Protein AF-A0A2P5K3X3-F1 (afdb_monomer_lite)

Structure (mmCIF, N/CA/C/O backbone):
data_AF-A0A2P5K3X3-F1
#
_entry.id   AF-A0A2P5K3X3-F1
#
loop_
_atom_site.group_PDB
_atom_site.id
_atom_site.type_symbol
_atom_site.label_atom_id
_atom_site.label_alt_id
_atom_site.label_comp_id
_atom_site.label_asym_id
_atom_site.label_entity_id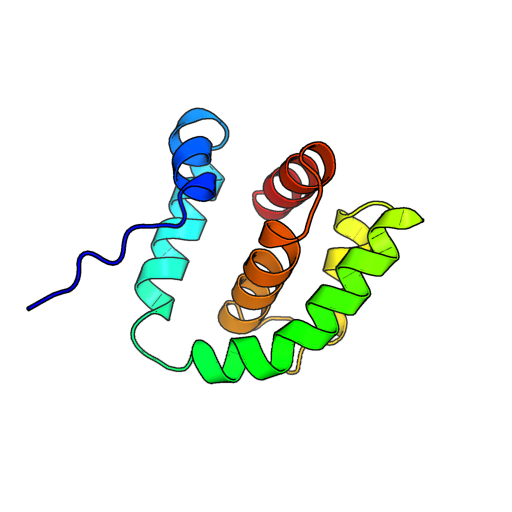
_atom_site.label_seq_id
_atom_site.pdbx_PDB_ins_code
_atom_site.Cartn_x
_atom_site.Cartn_y
_atom_site.Cartn_z
_atom_site.occupancy
_atom_site.B_iso_or_equiv
_atom_site.auth_seq_id
_atom_site.auth_comp_id
_atom_site.auth_asym_id
_atom_site.auth_atom_id
_atom_site.pdbx_PDB_model_num
ATOM 1 N N . MET A 1 1 ? 4.614 22.762 19.721 1.00 31.20 1 MET A N 1
ATOM 2 C CA . MET A 1 1 ? 5.767 22.420 18.861 1.00 31.20 1 MET A CA 1
ATOM 3 C C . MET A 1 1 ? 5.274 21.427 17.826 1.00 31.20 1 MET A C 1
ATOM 5 O O . MET A 1 1 ? 5.017 20.287 18.184 1.00 31.20 1 MET A O 1
ATOM 9 N N . ALA A 1 2 ? 5.040 21.867 16.589 1.00 29.75 2 ALA A N 1
ATOM 10 C CA . ALA A 1 2 ? 4.706 20.948 15.508 1.00 29.75 2 ALA A CA 1
ATOM 11 C C . ALA A 1 2 ? 5.981 20.164 15.176 1.00 29.75 2 ALA A C 1
ATOM 13 O O . ALA A 1 2 ? 6.941 20.741 14.667 1.00 29.75 2 ALA A O 1
ATOM 14 N N . MET A 1 3 ? 6.037 18.879 15.539 1.00 34.84 3 MET A N 1
ATOM 15 C CA . MET A 1 3 ? 7.049 17.997 14.964 1.00 34.84 3 MET A CA 1
ATOM 16 C C . MET A 1 3 ? 6.817 18.029 13.456 1.00 34.84 3 MET A C 1
ATOM 18 O O . MET A 1 3 ? 5.759 17.601 12.996 1.00 34.84 3 MET A O 1
ATOM 22 N N . ASN A 1 4 ? 7.789 18.558 12.710 1.00 44.31 4 ASN A N 1
ATOM 23 C CA . ASN A 1 4 ? 7.940 18.320 11.279 1.00 44.31 4 ASN A CA 1
ATOM 24 C C . ASN A 1 4 ? 8.090 16.809 11.106 1.00 44.31 4 ASN A C 1
ATOM 26 O O . ASN A 1 4 ? 9.189 16.265 11.109 1.00 44.31 4 ASN A O 1
ATOM 30 N N . LYS A 1 5 ? 6.967 16.098 11.090 1.00 52.41 5 LYS A N 1
ATOM 31 C CA . LYS A 1 5 ? 6.954 14.675 10.822 1.00 52.41 5 LYS A CA 1
ATOM 32 C C . LYS A 1 5 ? 7.082 14.583 9.306 1.00 52.41 5 LYS A C 1
ATOM 34 O O . LYS A 1 5 ? 6.101 14.756 8.588 1.00 52.41 5 LYS A O 1
ATOM 39 N N . GLU A 1 6 ? 8.302 14.446 8.815 1.00 64.19 6 GLU A N 1
ATOM 40 C CA . GLU A 1 6 ? 8.567 14.367 7.382 1.00 64.19 6 GLU A CA 1
ATOM 41 C C . GLU A 1 6 ? 7.815 13.185 6.747 1.00 64.19 6 GLU A C 1
ATOM 43 O O . GLU A 1 6 ? 7.438 12.220 7.424 1.00 64.19 6 GLU A O 1
ATOM 48 N N . LEU A 1 7 ? 7.540 13.304 5.448 1.00 65.81 7 LEU A N 1
ATOM 49 C CA . LEU A 1 7 ? 7.115 12.179 4.618 1.00 65.81 7 LEU A CA 1
ATOM 50 C C . LEU A 1 7 ? 8.177 11.070 4.696 1.00 65.81 7 LEU A C 1
ATOM 52 O O . LEU A 1 7 ? 9.363 11.403 4.815 1.00 65.81 7 LEU A O 1
ATOM 56 N N . PRO A 1 8 ? 7.792 9.785 4.603 1.00 67.88 8 PRO A N 1
ATOM 57 C CA . PRO A 1 8 ? 8.762 8.697 4.542 1.00 67.88 8 PRO A CA 1
ATOM 58 C C . PRO A 1 8 ? 9.799 8.953 3.437 1.00 67.88 8 PRO A C 1
ATOM 60 O O . PRO A 1 8 ? 9.448 9.417 2.352 1.00 67.88 8 PRO A O 1
ATOM 63 N N . GLU A 1 9 ? 11.082 8.671 3.689 1.00 68.88 9 GLU A N 1
ATOM 64 C CA . GLU A 1 9 ? 12.157 9.022 2.742 1.00 68.88 9 GLU A CA 1
ATOM 65 C C . GLU A 1 9 ? 11.956 8.404 1.354 1.00 68.88 9 GLU A C 1
ATOM 67 O O . GLU A 1 9 ? 12.188 9.067 0.346 1.00 68.88 9 GLU A O 1
ATOM 72 N N . HIS A 1 10 ? 11.431 7.179 1.291 1.00 65.3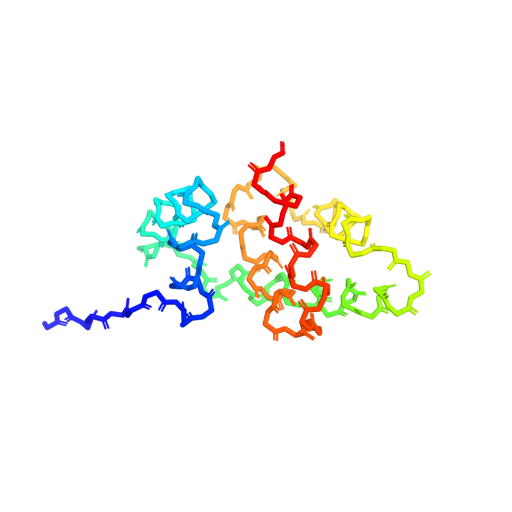8 10 HIS A N 1
ATOM 73 C CA . HIS A 1 10 ? 11.150 6.498 0.028 1.00 65.38 10 HIS A CA 1
ATOM 74 C C . HIS A 1 10 ? 10.050 7.182 -0.806 1.00 65.38 10 HIS A C 1
ATOM 76 O O . HIS A 1 10 ? 10.033 7.042 -2.026 1.00 65.38 10 HIS A O 1
ATOM 82 N N . VAL A 1 11 ? 9.154 7.950 -0.175 1.00 65.25 11 VAL A N 1
ATOM 83 C CA . VAL A 1 11 ? 8.111 8.731 -0.861 1.00 65.25 11 VAL A CA 1
ATOM 84 C C . VAL A 1 11 ? 8.705 9.995 -1.482 1.00 65.25 11 VAL A C 1
ATOM 86 O O . VAL A 1 11 ? 8.253 10.429 -2.539 1.00 65.25 11 VAL A O 1
ATOM 89 N N . LYS A 1 12 ? 9.765 10.570 -0.892 1.00 72.31 12 LYS A N 1
ATOM 90 C CA . LYS A 1 12 ? 10.458 11.736 -1.470 1.00 72.31 12 LYS A CA 1
ATOM 91 C C . LYS A 1 12 ? 11.049 11.419 -2.849 1.00 72.31 12 LYS A C 1
ATOM 93 O O . LYS A 1 12 ? 11.097 12.289 -3.713 1.00 72.31 12 LYS A O 1
ATOM 98 N N . GLU A 1 13 ? 11.442 10.170 -3.101 1.00 73.31 13 GLU A N 1
ATOM 99 C CA . GLU A 1 13 ? 11.939 9.744 -4.418 1.00 73.31 13 GLU A CA 1
ATOM 100 C C . GLU A 1 13 ? 10.856 9.765 -5.512 1.00 73.31 13 GLU A C 1
ATOM 102 O O . GLU A 1 13 ? 11.162 9.897 -6.706 1.00 73.31 13 GLU A O 1
ATOM 107 N N . TRP A 1 14 ? 9.578 9.684 -5.134 1.00 76.25 14 TRP A N 1
ATOM 108 C CA . TRP A 1 14 ? 8.463 9.738 -6.080 1.00 76.25 14 TRP A CA 1
ATOM 109 C C . TRP A 1 14 ? 8.215 11.138 -6.617 1.00 76.25 14 TRP A C 1
ATOM 111 O O . TRP A 1 14 ? 7.725 11.264 -7.734 1.00 76.25 14 TRP A O 1
ATOM 121 N N . GLU A 1 15 ? 8.622 12.188 -5.902 1.00 78.00 15 GLU A N 1
ATOM 122 C CA . GLU A 1 15 ? 8.563 13.562 -6.417 1.00 78.00 15 GLU A CA 1
ATOM 123 C C . GLU A 1 15 ? 9.253 13.674 -7.789 1.00 78.00 15 GLU A C 1
ATOM 125 O O . GLU A 1 15 ? 8.805 14.407 -8.670 1.00 78.00 15 GLU A O 1
ATOM 130 N N . ARG A 1 16 ? 10.314 12.882 -7.998 1.00 70.19 16 ARG A N 1
ATOM 131 C CA . ARG A 1 16 ? 11.079 12.833 -9.250 1.00 70.19 16 ARG A CA 1
ATOM 132 C C . ARG A 1 16 ? 10.608 11.758 -10.221 1.00 70.19 16 ARG A C 1
ATOM 134 O O . ARG A 1 16 ? 10.641 11.982 -11.427 1.00 70.19 16 ARG A O 1
ATOM 141 N N . THR A 1 17 ? 10.238 10.583 -9.719 1.00 71.19 17 THR A N 1
ATOM 142 C CA . THR A 1 17 ? 9.984 9.397 -10.558 1.00 71.19 17 THR A CA 1
ATOM 143 C C . THR A 1 17 ? 8.506 9.174 -10.875 1.00 71.19 17 THR A C 1
ATOM 145 O O . THR A 1 17 ? 8.191 8.604 -11.918 1.00 71.19 17 THR A O 1
ATOM 148 N N . ASN A 1 18 ? 7.596 9.648 -10.020 1.00 71.94 18 ASN A N 1
ATOM 149 C CA . ASN A 1 18 ? 6.149 9.531 -10.179 1.00 71.94 18 ASN A CA 1
ATOM 150 C C . ASN A 1 18 ? 5.409 10.691 -9.462 1.00 71.94 18 ASN A C 1
ATOM 152 O O . ASN A 1 18 ? 4.804 10.496 -8.402 1.00 71.94 18 ASN A O 1
ATOM 156 N N . PRO A 1 19 ? 5.448 11.917 -10.021 1.00 72.88 19 PRO A N 1
ATOM 157 C CA . PRO A 1 19 ? 4.946 13.123 -9.352 1.00 72.88 19 PRO A CA 1
ATOM 158 C C . PRO A 1 19 ? 3.431 13.098 -9.098 1.00 72.88 19 PRO A C 1
ATOM 160 O O . PRO A 1 19 ? 2.950 13.723 -8.153 1.00 72.88 19 PRO A O 1
ATOM 163 N N . THR A 1 20 ? 2.671 12.355 -9.909 1.00 70.31 20 THR A N 1
ATOM 164 C CA . THR A 1 20 ? 1.232 12.154 -9.698 1.00 70.31 20 THR A CA 1
ATOM 165 C C . THR A 1 20 ? 0.982 11.318 -8.444 1.00 70.31 20 THR A C 1
ATOM 167 O O . THR A 1 20 ? 0.228 11.754 -7.576 1.00 70.31 20 THR A O 1
ATOM 170 N N . ALA A 1 21 ? 1.668 10.177 -8.301 1.00 66.44 21 ALA A N 1
ATOM 171 C CA . ALA A 1 21 ? 1.585 9.342 -7.100 1.00 66.44 21 ALA A CA 1
ATOM 172 C C . ALA A 1 21 ? 2.027 10.103 -5.851 1.00 66.44 21 ALA A C 1
ATOM 174 O O . ALA A 1 21 ? 1.358 10.046 -4.825 1.00 66.44 21 ALA A O 1
ATOM 175 N N . TYR A 1 22 ? 3.111 10.877 -5.962 1.00 75.06 22 TYR A N 1
ATOM 176 C CA . TYR A 1 22 ? 3.591 11.732 -4.881 1.00 75.06 22 TYR A CA 1
ATOM 177 C C . TYR A 1 22 ? 2.522 12.730 -4.418 1.00 75.06 22 TYR A C 1
ATOM 179 O O . TYR A 1 22 ? 2.288 12.874 -3.219 1.00 75.06 22 TYR A O 1
ATOM 187 N N . LYS A 1 23 ? 1.821 13.392 -5.348 1.00 73.31 23 LYS A N 1
ATOM 188 C CA . LYS A 1 23 ? 0.765 14.359 -5.017 1.00 73.31 23 LYS A CA 1
ATOM 189 C C . LYS A 1 23 ? -0.443 13.707 -4.338 1.00 73.31 23 LYS A C 1
ATOM 191 O O . LYS A 1 23 ? -0.928 14.246 -3.349 1.00 73.31 23 LYS A O 1
ATOM 196 N N . TYR A 1 24 ? -0.913 12.565 -4.841 1.00 69.44 24 TYR A N 1
ATOM 197 C CA . TYR A 1 24 ? -2.017 11.835 -4.207 1.00 69.44 24 TYR A CA 1
ATOM 198 C C . TYR A 1 24 ? -1.622 11.332 -2.818 1.00 69.44 24 TYR A C 1
ATOM 200 O O . TYR A 1 24 ? -2.325 11.598 -1.849 1.00 69.44 24 TYR A O 1
ATOM 208 N N . TYR A 1 25 ? -0.449 10.703 -2.705 1.00 70.31 25 TYR A N 1
ATOM 209 C CA . TYR A 1 25 ? 0.071 10.210 -1.434 1.00 70.31 25 TYR A CA 1
ATOM 210 C C . TYR A 1 25 ? 0.201 11.330 -0.406 1.00 70.31 25 TYR A C 1
ATOM 212 O O . TYR A 1 25 ? -0.247 11.177 0.719 1.00 70.31 25 TYR A O 1
ATOM 220 N N . THR A 1 26 ? 0.795 12.468 -0.775 1.00 72.69 26 THR A N 1
ATOM 221 C CA . THR A 1 26 ? 0.975 13.594 0.154 1.00 72.69 26 THR A CA 1
ATOM 222 C C . THR A 1 26 ? -0.355 14.172 0.620 1.00 72.69 26 THR A C 1
ATOM 224 O O . THR A 1 26 ? -0.508 14.420 1.813 1.00 72.69 26 THR A O 1
ATOM 227 N N . GLN A 1 27 ? -1.328 14.349 -0.278 1.00 70.62 27 GLN A N 1
ATOM 228 C CA . GLN A 1 27 ? -2.664 14.829 0.090 1.00 70.62 27 GLN A CA 1
ATOM 229 C C . GLN A 1 27 ? -3.349 13.896 1.092 1.00 70.62 27 GLN A C 1
ATOM 231 O O . GLN A 1 27 ? -3.792 14.363 2.140 1.00 70.62 27 GLN A O 1
ATOM 236 N N . GLU A 1 28 ? -3.359 12.595 0.810 1.00 66.88 28 GLU A N 1
ATOM 237 C CA . GLU A 1 28 ? -3.941 11.583 1.694 1.00 66.88 28 GLU A CA 1
ATOM 238 C C . GLU A 1 28 ? -3.151 11.486 3.010 1.00 66.88 28 GLU A C 1
ATOM 240 O O . GLU A 1 28 ? -3.712 11.610 4.088 1.00 66.88 28 GLU A O 1
ATOM 245 N N . PHE A 1 29 ? -1.823 11.382 2.967 1.00 67.12 29 PHE A N 1
ATOM 246 C CA . PHE A 1 29 ? -0.959 11.283 4.149 1.00 67.12 29 PHE A CA 1
ATOM 247 C C . PHE A 1 29 ? -1.133 12.449 5.130 1.00 67.12 29 PHE A C 1
ATOM 249 O O . PHE A 1 29 ? -1.134 12.240 6.346 1.00 67.12 29 PHE A O 1
ATOM 256 N N . TYR A 1 30 ? -1.269 13.680 4.626 1.00 64.06 30 TYR A N 1
ATOM 257 C CA . TYR A 1 30 ? -1.536 14.841 5.475 1.00 64.06 30 TYR A CA 1
ATOM 258 C C . TYR A 1 30 ? -2.982 14.872 5.980 1.00 64.06 30 TYR A C 1
ATOM 260 O O . TYR A 1 30 ? -3.176 15.212 7.144 1.00 64.06 30 TYR A O 1
ATOM 268 N N . ALA A 1 31 ? -3.969 14.476 5.168 1.00 62.91 31 ALA A N 1
ATOM 269 C CA . ALA A 1 31 ? -5.366 14.365 5.600 1.00 62.91 31 ALA A CA 1
ATOM 270 C C . ALA A 1 31 ? -5.563 13.288 6.683 1.00 62.91 31 ALA A C 1
ATOM 272 O O . ALA A 1 31 ? -6.350 13.460 7.607 1.00 62.91 31 ALA A O 1
ATOM 273 N N . ASN A 1 32 ? -4.785 12.211 6.613 1.00 56.38 32 ASN A N 1
ATOM 274 C CA . ASN A 1 32 ? -4.966 11.014 7.431 1.00 56.38 32 ASN A CA 1
ATOM 275 C C . ASN A 1 32 ? -4.253 11.105 8.789 1.00 56.38 32 ASN A C 1
ATOM 277 O O . ASN A 1 32 ? -4.456 10.276 9.669 1.00 56.38 32 ASN A O 1
ATOM 281 N N . ARG A 1 33 ? -3.396 12.109 8.995 1.00 60.00 33 ARG A N 1
ATOM 282 C CA . ARG A 1 33 ? -2.529 12.203 10.178 1.00 60.00 33 ARG A CA 1
ATOM 283 C C . ARG A 1 33 ? -3.181 12.737 11.448 1.00 60.00 33 ARG A C 1
ATOM 285 O O . ARG A 1 33 ? -2.535 12.667 12.497 1.00 60.00 33 ARG A O 1
ATOM 292 N N . GLU A 1 34 ? -4.402 13.254 11.377 1.00 55.91 34 GLU A N 1
ATOM 293 C CA . GLU A 1 34 ? -5.079 13.831 12.543 1.00 55.91 34 GLU A CA 1
ATOM 294 C C . GLU A 1 34 ? -6.030 12.860 13.266 1.00 55.91 34 GLU A C 1
ATOM 296 O O . GLU A 1 34 ? -6.256 13.061 14.456 1.00 55.91 34 GLU A O 1
ATOM 301 N N . GLU A 1 35 ? -6.477 11.748 12.661 1.00 53.81 35 GLU A N 1
ATOM 302 C CA . GLU A 1 35 ? -7.407 10.807 13.312 1.00 53.81 35 GLU A CA 1
ATOM 303 C C . GLU A 1 35 ? -7.116 9.322 12.940 1.00 53.81 35 GLU A C 1
ATOM 305 O O . GLU A 1 35 ? -7.110 8.934 11.780 1.00 53.81 35 GLU A O 1
ATOM 310 N N . HIS A 1 36 ? -6.869 8.466 13.944 1.00 59.03 36 HIS A N 1
ATOM 311 C CA . HIS A 1 36 ? -6.945 6.982 13.908 1.00 59.03 36 HIS A CA 1
ATOM 312 C C . HIS A 1 36 ? -5.870 6.093 13.221 1.00 59.03 36 HIS A C 1
ATOM 314 O O . HIS A 1 36 ? -5.968 4.869 13.334 1.00 59.03 36 HIS A O 1
ATOM 320 N N . ILE A 1 37 ? -4.786 6.610 12.624 1.00 61.62 37 ILE A N 1
ATOM 321 C CA . ILE A 1 37 ? -3.776 5.757 11.931 1.00 61.62 37 ILE A CA 1
ATOM 322 C C . ILE A 1 37 ? -3.192 4.582 12.759 1.00 61.62 37 ILE A C 1
ATOM 324 O O . ILE A 1 37 ? -3.091 3.486 12.209 1.00 61.62 37 ILE A O 1
ATOM 328 N N . PRO A 1 38 ? -2.793 4.725 14.041 1.00 66.69 38 PRO A N 1
ATOM 329 C CA . PRO A 1 38 ? -2.133 3.628 14.764 1.00 66.69 38 PRO A CA 1
ATOM 330 C C . PRO A 1 38 ? -3.015 2.385 14.953 1.00 66.69 38 PRO A C 1
ATOM 332 O O . PRO A 1 38 ? -2.526 1.259 14.879 1.00 66.69 38 PRO A O 1
ATOM 335 N N . GLU A 1 39 ? -4.315 2.585 15.175 1.00 74.44 39 GLU A N 1
ATOM 336 C CA . GLU A 1 39 ? -5.284 1.493 15.326 1.00 74.44 39 GLU A CA 1
ATOM 337 C C . GLU A 1 39 ? -5.539 0.795 13.988 1.00 74.44 39 GLU A C 1
ATOM 339 O O . GLU A 1 39 ? -5.633 -0.432 13.933 1.00 74.44 39 GLU A O 1
ATOM 344 N N . ILE A 1 40 ? -5.589 1.574 12.903 1.00 76.38 40 ILE A N 1
ATOM 345 C CA . ILE A 1 40 ? -5.735 1.058 11.540 1.00 76.38 40 ILE A CA 1
ATOM 346 C C . ILE A 1 40 ? -4.508 0.225 11.161 1.00 76.38 40 ILE A C 1
ATOM 348 O O . ILE A 1 40 ? -4.666 -0.911 10.721 1.00 76.38 40 ILE A O 1
ATOM 352 N N . ILE A 1 41 ? -3.292 0.724 11.409 1.00 75.19 41 ILE A N 1
ATOM 353 C CA . ILE A 1 41 ? -2.054 -0.027 11.144 1.00 75.19 41 ILE A CA 1
ATOM 354 C C . ILE A 1 41 ? -2.063 -1.356 11.903 1.00 75.19 41 ILE A C 1
ATOM 356 O O . ILE A 1 41 ? -1.807 -2.392 11.298 1.00 75.19 41 ILE A O 1
ATOM 360 N N . HIS A 1 42 ? -2.441 -1.369 13.186 1.00 83.19 42 HIS A N 1
ATOM 361 C CA . HIS A 1 42 ? -2.467 -2.609 13.969 1.00 83.19 42 HIS A CA 1
ATOM 362 C C . HIS A 1 42 ? -3.407 -3.679 13.383 1.00 83.19 42 HIS A C 1
ATOM 364 O O . HIS A 1 42 ? -3.095 -4.869 13.433 1.00 83.19 42 HIS A O 1
ATOM 370 N N . LYS A 1 43 ? -4.542 -3.270 12.802 1.00 84.56 43 LYS A N 1
ATOM 371 C CA . LYS A 1 43 ? -5.480 -4.179 12.120 1.00 84.56 43 LYS A CA 1
ATOM 372 C C . LYS A 1 43 ? -4.968 -4.642 10.753 1.00 84.56 43 LYS A C 1
ATOM 374 O O . LYS A 1 43 ? -5.214 -5.779 10.358 1.00 84.56 43 LYS A O 1
ATOM 379 N N . VAL A 1 44 ? -4.291 -3.759 10.024 1.00 88.44 44 VAL A N 1
ATOM 380 C CA . VAL A 1 44 ? -3.893 -3.975 8.627 1.00 88.44 44 VAL A CA 1
ATOM 381 C C . VAL A 1 44 ? -2.557 -4.713 8.504 1.00 88.44 44 VAL A C 1
ATOM 383 O O . VAL A 1 44 ? -2.337 -5.449 7.543 1.00 88.44 44 VAL A O 1
ATOM 386 N N . GLU A 1 45 ? -1.674 -4.578 9.486 1.00 91.12 45 GLU A N 1
ATOM 387 C CA . GLU A 1 45 ? -0.320 -5.129 9.456 1.00 91.12 45 GLU A CA 1
ATOM 388 C C . GLU A 1 45 ? -0.253 -6.659 9.250 1.00 91.12 45 GLU A C 1
ATOM 390 O O . GLU A 1 45 ? 0.500 -7.091 8.374 1.00 91.12 45 GLU A O 1
ATOM 395 N N . PRO A 1 46 ? -1.085 -7.498 9.903 1.00 95.19 46 PRO A N 1
ATOM 396 C CA . PRO A 1 46 ? -1.106 -8.941 9.627 1.00 95.19 46 PRO A CA 1
ATOM 397 C C . PRO A 1 46 ? -1.537 -9.289 8.191 1.00 95.19 46 PRO A C 1
ATOM 399 O O . PRO A 1 46 ? -1.081 -10.281 7.607 1.00 95.19 46 PRO A O 1
ATOM 402 N N . ILE A 1 47 ? -2.420 -8.470 7.608 1.00 95.62 47 ILE A N 1
ATOM 403 C CA . ILE A 1 47 ? -2.880 -8.615 6.221 1.00 95.62 47 ILE A CA 1
ATOM 404 C C . ILE A 1 47 ? -1.728 -8.255 5.275 1.00 95.62 47 ILE A C 1
ATOM 406 O O . ILE A 1 47 ? -1.452 -8.994 4.327 1.00 95.62 47 ILE A O 1
ATOM 410 N N . ALA A 1 48 ? -1.012 -7.165 5.570 1.00 94.06 48 ALA A N 1
ATOM 411 C CA . ALA A 1 48 ? 0.169 -6.741 4.827 1.00 94.06 48 ALA A CA 1
ATOM 412 C C . ALA A 1 48 ? 1.277 -7.808 4.854 1.00 94.06 48 ALA A C 1
ATOM 414 O O . ALA A 1 48 ? 1.817 -8.147 3.803 1.00 94.06 48 ALA A O 1
ATOM 415 N N . ASP A 1 49 ? 1.571 -8.396 6.016 1.00 95.38 49 ASP A N 1
ATOM 416 C CA . ASP A 1 49 ? 2.582 -9.455 6.152 1.00 95.38 49 ASP A CA 1
ATOM 417 C C . ASP A 1 49 ? 2.244 -10.676 5.287 1.00 95.38 49 ASP A C 1
ATOM 419 O O . ASP A 1 49 ? 3.089 -11.200 4.554 1.00 95.38 49 ASP A O 1
ATOM 423 N N . SER A 1 50 ? 0.976 -11.091 5.308 1.00 95.88 50 SER A N 1
ATOM 424 C CA . SER A 1 50 ? 0.478 -12.188 4.471 1.00 95.88 50 SER A CA 1
ATOM 425 C C . SER A 1 50 ? 0.603 -11.862 2.977 1.00 95.88 50 SER A C 1
ATOM 427 O O . SER A 1 50 ? 0.986 -12.715 2.169 1.00 95.88 50 SER A O 1
ATOM 429 N N . ALA A 1 51 ? 0.331 -10.613 2.599 1.00 95.06 51 ALA A N 1
ATOM 430 C CA . ALA A 1 51 ? 0.441 -10.135 1.227 1.00 95.06 51 ALA A CA 1
ATOM 431 C C . ALA A 1 51 ? 1.897 -10.066 0.738 1.00 95.06 51 ALA A C 1
ATOM 433 O O . ALA A 1 51 ? 2.165 -10.417 -0.410 1.00 95.06 51 ALA A O 1
ATOM 434 N N . VAL A 1 52 ? 2.840 -9.683 1.602 1.00 95.06 52 VAL A N 1
ATOM 435 C CA . VAL A 1 52 ? 4.284 -9.694 1.309 1.00 95.06 52 VAL A CA 1
ATOM 436 C C . VAL A 1 52 ? 4.788 -11.126 1.119 1.00 95.06 52 VAL A C 1
ATOM 438 O O . VAL A 1 52 ? 5.575 -11.394 0.217 1.00 95.06 52 VAL A O 1
ATOM 441 N N . ILE A 1 53 ? 4.302 -12.093 1.901 1.00 94.62 53 ILE A N 1
ATOM 442 C CA . ILE A 1 53 ? 4.644 -13.510 1.684 1.00 94.62 53 ILE A CA 1
ATOM 443 C C . ILE A 1 53 ? 4.135 -13.992 0.315 1.00 94.62 53 ILE A C 1
ATOM 445 O O . ILE A 1 53 ? 4.854 -14.708 -0.387 1.00 94.62 53 ILE A O 1
ATOM 449 N N . CYS A 1 54 ? 2.931 -13.572 -0.089 1.00 94.56 54 CYS A N 1
ATOM 450 C CA . CYS A 1 54 ? 2.347 -13.903 -1.393 1.00 94.56 54 CYS A CA 1
ATOM 451 C C . CYS A 1 54 ? 3.240 -13.472 -2.572 1.00 94.56 54 CYS A C 1
ATOM 453 O O . CYS A 1 54 ? 3.344 -14.223 -3.551 1.00 94.56 54 CYS A O 1
ATOM 455 N N . THR A 1 55 ? 3.949 -12.336 -2.473 1.00 93.75 55 THR A N 1
ATOM 456 C CA . THR A 1 55 ? 4.765 -11.808 -3.589 1.00 93.75 55 THR A CA 1
ATOM 457 C C . THR A 1 55 ? 5.921 -12.724 -3.985 1.00 93.75 55 THR A C 1
ATOM 459 O O . THR A 1 55 ? 6.371 -12.705 -5.126 1.00 93.75 55 THR A O 1
ATOM 462 N N . ARG A 1 56 ? 6.341 -13.634 -3.099 1.00 90.50 56 ARG A N 1
ATOM 463 C CA . ARG A 1 56 ? 7.371 -14.646 -3.399 1.00 90.50 56 ARG A CA 1
ATOM 464 C C . ARG A 1 56 ? 6.959 -15.635 -4.492 1.00 90.50 56 ARG A C 1
ATOM 466 O O . ARG A 1 56 ? 7.806 -16.341 -5.029 1.00 90.50 56 ARG A O 1
ATOM 473 N N . SER A 1 57 ? 5.662 -15.736 -4.777 1.00 88.75 57 SER A N 1
ATOM 474 C CA . SER A 1 57 ? 5.086 -16.724 -5.699 1.00 88.75 57 SER A CA 1
ATOM 475 C C . SER A 1 57 ? 4.109 -16.127 -6.715 1.00 88.75 57 SER A C 1
ATOM 477 O O . SER A 1 57 ? 3.544 -16.851 -7.532 1.00 88.75 57 SER A O 1
ATOM 479 N N . SER A 1 58 ? 3.860 -14.819 -6.660 1.00 91.31 58 SER A N 1
ATOM 480 C CA . SER A 1 58 ? 2.852 -14.117 -7.459 1.00 91.31 58 SER A CA 1
ATOM 481 C C . SER A 1 58 ? 3.230 -12.648 -7.616 1.00 91.31 58 SER A C 1
ATOM 483 O O . SER A 1 58 ? 4.028 -12.128 -6.846 1.00 91.31 58 SER A O 1
ATOM 485 N N . ASN A 1 59 ? 2.660 -11.948 -8.603 1.00 93.31 59 ASN A N 1
ATOM 486 C CA . ASN A 1 59 ? 2.969 -10.526 -8.764 1.00 93.31 59 ASN A CA 1
ATOM 487 C C . ASN A 1 59 ? 2.410 -9.687 -7.599 1.00 93.31 59 ASN A C 1
ATOM 489 O O . ASN A 1 59 ? 1.307 -9.939 -7.098 1.00 93.31 59 ASN A O 1
ATOM 493 N N . VAL A 1 60 ? 3.167 -8.657 -7.209 1.00 94.12 60 VAL A N 1
ATOM 494 C CA . VAL A 1 60 ? 2.861 -7.799 -6.055 1.00 94.12 60 VAL A CA 1
ATOM 495 C C . VAL A 1 60 ? 1.488 -7.137 -6.143 1.00 94.12 60 VAL A C 1
ATOM 497 O O . VAL A 1 60 ? 0.782 -7.048 -5.141 1.00 94.12 60 VAL A O 1
ATOM 500 N N . TRP A 1 61 ? 1.048 -6.745 -7.342 1.00 94.44 61 TRP A N 1
ATOM 501 C CA . TRP A 1 61 ? -0.240 -6.076 -7.513 1.00 94.44 61 TRP A CA 1
ATOM 502 C C . TRP A 1 61 ? -1.433 -6.998 -7.258 1.00 94.44 61 TRP A C 1
ATOM 504 O O . TRP A 1 61 ? -2.438 -6.593 -6.677 1.00 94.44 61 TRP A O 1
ATOM 514 N N . SER A 1 62 ? -1.339 -8.261 -7.662 1.00 95.75 62 SER A N 1
ATOM 515 C CA . SER A 1 62 ? -2.393 -9.249 -7.417 1.00 95.75 62 SER A CA 1
ATOM 516 C C . SER A 1 62 ? -2.465 -9.611 -5.937 1.00 95.75 62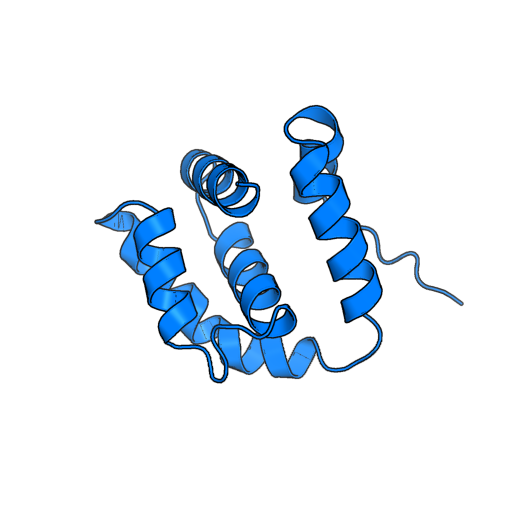 SER A C 1
ATOM 518 O O . SER A 1 62 ? -3.569 -9.721 -5.398 1.00 95.75 62 SER A O 1
ATOM 520 N N . CYS A 1 63 ? -1.311 -9.717 -5.268 1.00 96.75 63 CYS A N 1
ATOM 521 C CA . CYS A 1 63 ? -1.249 -9.896 -3.818 1.00 96.75 63 CYS A CA 1
ATOM 522 C C . CYS A 1 63 ? -1.857 -8.689 -3.087 1.00 96.75 63 CYS A C 1
ATOM 524 O O . CYS A 1 63 ? -2.730 -8.877 -2.244 1.00 96.75 63 CYS A O 1
ATOM 526 N N . PHE A 1 64 ? -1.504 -7.460 -3.481 1.00 95.62 64 PHE A N 1
ATOM 527 C CA . PHE A 1 64 ? -2.073 -6.233 -2.914 1.00 95.62 64 PHE A CA 1
ATOM 528 C C . PHE A 1 64 ? -3.593 -6.151 -3.103 1.00 95.62 64 PHE A C 1
ATOM 530 O O . PHE A 1 64 ? -4.324 -5.921 -2.145 1.00 95.62 64 PHE A O 1
ATOM 537 N N . LYS A 1 65 ? -4.109 -6.407 -4.315 1.00 95.12 65 LYS A N 1
ATOM 538 C CA . LYS A 1 65 ? -5.562 -6.421 -4.566 1.00 95.12 65 LYS A CA 1
ATOM 539 C C . LYS A 1 65 ? -6.288 -7.456 -3.711 1.00 95.12 65 LYS A C 1
ATOM 541 O O . LYS A 1 65 ? -7.376 -7.174 -3.223 1.00 95.12 65 LYS A O 1
ATOM 546 N N . SER A 1 66 ? -5.701 -8.637 -3.534 1.00 96.50 66 SER A N 1
ATOM 547 C CA . SER A 1 66 ? -6.289 -9.698 -2.708 1.00 96.50 66 SER A CA 1
ATOM 548 C C . SER A 1 66 ? -6.266 -9.338 -1.223 1.00 96.50 66 SER A C 1
ATOM 550 O O . SER A 1 66 ? -7.222 -9.617 -0.507 1.00 96.50 66 SER A O 1
ATOM 552 N N . ALA A 1 67 ? -5.198 -8.688 -0.766 1.00 95.81 67 ALA A N 1
ATOM 553 C CA . ALA A 1 67 ? -5.067 -8.166 0.588 1.00 95.81 67 ALA A CA 1
ATOM 554 C C . ALA A 1 67 ? -6.064 -7.032 0.858 1.00 95.81 67 ALA A C 1
ATOM 556 O O . ALA A 1 67 ? -6.727 -7.023 1.888 1.00 95.81 67 ALA A O 1
ATOM 557 N N . ARG A 1 68 ? -6.272 -6.142 -0.119 1.00 95.25 68 ARG A N 1
ATOM 558 C CA . ARG A 1 68 ? -7.286 -5.085 -0.059 1.00 95.25 68 ARG A CA 1
ATOM 559 C C . ARG A 1 68 ? -8.687 -5.647 0.179 1.00 95.25 68 ARG A C 1
ATOM 561 O O . ARG A 1 68 ? -9.439 -5.061 0.941 1.00 95.25 68 ARG A O 1
ATOM 568 N N . GLN A 1 69 ? -9.037 -6.780 -0.432 1.00 96.38 69 GLN A N 1
ATOM 569 C CA . GLN A 1 69 ? -10.342 -7.425 -0.215 1.00 96.38 69 GLN A CA 1
ATOM 570 C C . GLN A 1 69 ? -10.513 -8.032 1.189 1.00 96.38 69 GLN A C 1
ATOM 572 O O . GLN A 1 69 ? -11.623 -8.414 1.540 1.00 96.38 69 GLN A O 1
ATOM 577 N N . GLN A 1 70 ? -9.440 -8.143 1.978 1.00 95.00 70 GLN A N 1
ATOM 578 C CA . GLN A 1 70 ? -9.479 -8.644 3.358 1.00 95.00 70 GLN A CA 1
ATOM 579 C C . GLN A 1 70 ? -9.598 -7.522 4.397 1.00 95.00 70 GLN A C 1
ATOM 581 O O . GLN A 1 70 ? -9.724 -7.813 5.585 1.00 95.00 70 GLN A O 1
ATOM 586 N N . LEU A 1 71 ? -9.534 -6.258 3.967 1.00 92.81 71 LEU A N 1
ATOM 587 C CA . LEU A 1 71 ? -9.753 -5.103 4.833 1.00 92.81 71 LEU A CA 1
ATOM 588 C C . LEU A 1 71 ? -11.192 -5.090 5.365 1.00 92.81 71 LEU A C 1
ATOM 590 O O . LEU A 1 71 ? -12.098 -5.645 4.742 1.00 92.81 71 LEU A O 1
ATOM 594 N N . GLU A 1 72 ? -11.398 -4.431 6.507 1.00 90.25 72 GLU A N 1
ATOM 595 C CA . GLU A 1 72 ? -12.730 -4.262 7.100 1.00 90.25 72 GLU A CA 1
ATOM 596 C C . GLU A 1 72 ? -13.641 -3.472 6.149 1.00 90.25 72 GLU A C 1
ATOM 598 O O . GLU A 1 72 ? -14.789 -3.857 5.928 1.00 90.25 72 GLU A O 1
ATOM 603 N N . ASP A 1 73 ? -13.087 -2.431 5.519 1.00 88.62 73 ASP A N 1
ATOM 604 C CA . ASP A 1 73 ? -13.683 -1.770 4.360 1.00 88.62 73 ASP A CA 1
ATOM 605 C C . ASP A 1 73 ? -12.647 -1.664 3.220 1.00 88.62 73 ASP A C 1
ATOM 607 O O . ASP A 1 73 ? -11.679 -0.904 3.321 1.00 88.62 73 ASP A O 1
ATOM 611 N N . PRO A 1 74 ? -12.821 -2.401 2.106 1.00 88.50 74 PRO A N 1
ATOM 612 C CA . PRO A 1 74 ? -11.897 -2.369 0.974 1.00 88.50 74 PRO A CA 1
ATOM 613 C C . PRO A 1 74 ? -11.953 -1.063 0.164 1.00 88.50 74 PRO A C 1
ATOM 615 O O . PRO A 1 74 ? -11.153 -0.891 -0.762 1.00 88.50 74 PRO A O 1
ATOM 618 N N . TYR A 1 75 ? -12.899 -0.163 0.429 1.00 87.94 75 TYR A N 1
ATOM 619 C CA . TYR A 1 75 ? -13.011 1.144 -0.226 1.00 87.94 75 TYR A CA 1
ATOM 620 C C . TYR A 1 75 ? -12.599 2.302 0.680 1.00 87.94 75 TYR A C 1
ATOM 622 O O . TYR A 1 75 ? -12.494 3.426 0.194 1.00 87.94 75 TYR A O 1
ATOM 630 N N . ASP A 1 76 ? -12.325 2.034 1.955 1.00 85.75 76 ASP A N 1
ATOM 631 C CA . ASP A 1 76 ? -11.790 3.027 2.873 1.00 85.75 76 ASP A CA 1
ATOM 632 C C . ASP A 1 76 ? -10.342 3.367 2.497 1.00 85.75 76 ASP A C 1
ATOM 634 O O . ASP A 1 76 ? -9.420 2.553 2.635 1.00 85.75 76 ASP A O 1
ATOM 638 N N . ASN A 1 77 ? -10.144 4.597 2.020 1.00 82.81 77 ASN A N 1
ATOM 639 C CA .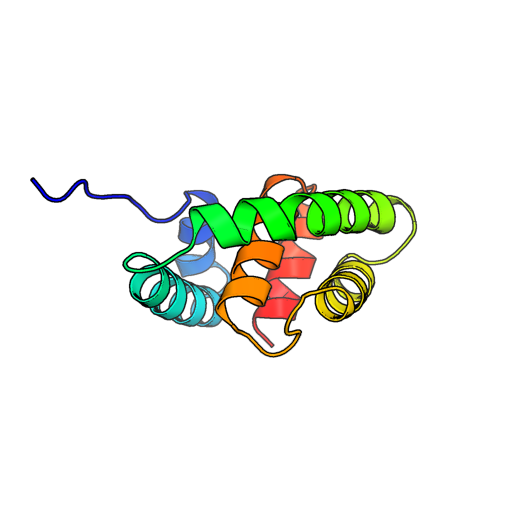 ASN A 1 77 ? -8.837 5.107 1.623 1.00 82.81 77 ASN A CA 1
ATOM 640 C C . ASN A 1 77 ? -7.814 5.003 2.762 1.00 82.81 77 ASN A C 1
ATOM 642 O O . ASN A 1 77 ? -6.650 4.722 2.486 1.00 82.81 77 ASN A O 1
ATOM 646 N N . LEU A 1 78 ? -8.224 5.153 4.027 1.00 82.06 78 LEU A N 1
ATOM 647 C CA . LEU A 1 78 ? -7.315 5.055 5.172 1.00 82.06 78 LEU A CA 1
ATOM 648 C C . LEU A 1 78 ? -6.730 3.651 5.310 1.00 82.06 78 LEU A C 1
ATOM 650 O O . LEU A 1 78 ? -5.515 3.490 5.428 1.00 82.06 78 LEU A O 1
ATOM 654 N N . GLN A 1 79 ? -7.582 2.629 5.255 1.00 87.56 79 GLN A N 1
ATOM 655 C CA . GLN A 1 79 ? -7.157 1.232 5.341 1.00 87.56 79 GLN A CA 1
ATOM 656 C C . GLN A 1 79 ? -6.344 0.810 4.117 1.00 87.56 79 GLN A C 1
ATOM 658 O O . GLN A 1 79 ? -5.349 0.096 4.251 1.00 87.56 79 GLN A O 1
ATOM 663 N N . VAL A 1 80 ? -6.727 1.280 2.926 1.00 89.44 80 VAL A N 1
ATOM 664 C CA . VAL A 1 80 ? -6.004 0.998 1.678 1.00 89.44 80 VAL A CA 1
ATOM 665 C C . VAL A 1 80 ? -4.608 1.625 1.690 1.00 89.44 80 VAL A C 1
ATOM 667 O O . VAL A 1 80 ? -3.641 0.954 1.325 1.00 89.44 80 VAL A O 1
ATOM 670 N N . MET A 1 81 ? -4.485 2.876 2.138 1.00 85.50 81 MET A N 1
ATOM 671 C CA . MET A 1 81 ? -3.197 3.562 2.275 1.00 85.50 81 MET A CA 1
ATOM 672 C C . MET A 1 81 ? -2.330 2.924 3.362 1.00 85.50 81 MET A C 1
ATOM 674 O O . MET A 1 81 ? -1.144 2.703 3.138 1.00 85.50 81 MET A O 1
ATOM 678 N N . ALA A 1 82 ? -2.914 2.556 4.506 1.00 86.38 82 ALA A N 1
ATOM 679 C CA . ALA A 1 82 ? -2.191 1.841 5.556 1.00 86.38 82 ALA A CA 1
ATOM 680 C C . ALA A 1 82 ? -1.665 0.485 5.057 1.00 86.38 82 ALA A C 1
ATOM 682 O O . ALA A 1 82 ? -0.518 0.137 5.319 1.00 86.38 82 ALA A O 1
ATOM 683 N N . LEU A 1 83 ? -2.465 -0.255 4.280 1.00 91.00 83 LEU A N 1
ATOM 684 C CA . LEU A 1 83 ? -2.046 -1.524 3.679 1.00 91.00 83 LEU A CA 1
ATOM 685 C C . LEU A 1 83 ? -0.895 -1.315 2.700 1.00 91.00 83 LEU A C 1
ATOM 687 O O . LEU A 1 83 ? 0.065 -2.087 2.704 1.00 91.00 83 LEU A O 1
ATOM 691 N N . PHE A 1 84 ? -0.996 -0.273 1.875 1.00 90.81 84 PHE A N 1
ATOM 692 C CA . PHE A 1 84 ? 0.054 0.104 0.943 1.00 90.81 84 PHE A CA 1
ATOM 693 C C . PHE A 1 84 ? 1.358 0.390 1.686 1.00 90.81 84 PHE A C 1
ATOM 695 O O . PHE A 1 84 ? 2.360 -0.251 1.380 1.00 90.81 84 PHE A O 1
ATOM 702 N N . ASP A 1 85 ? 1.339 1.273 2.685 1.00 85.62 85 ASP A N 1
ATOM 703 C CA . ASP A 1 85 ? 2.528 1.654 3.455 1.00 85.62 85 ASP A CA 1
ATOM 704 C C . ASP A 1 85 ? 3.148 0.449 4.175 1.00 85.62 85 ASP A C 1
ATOM 706 O O . ASP A 1 85 ? 4.353 0.205 4.063 1.00 85.62 85 ASP A O 1
ATOM 710 N N . SER A 1 86 ? 2.323 -0.352 4.860 1.00 89.81 86 SER A N 1
ATOM 711 C CA . SER A 1 86 ? 2.773 -1.537 5.597 1.00 89.81 86 SER A CA 1
ATOM 712 C C . SER A 1 86 ? 3.380 -2.607 4.691 1.00 89.81 86 SER A C 1
ATOM 714 O O . SER A 1 86 ? 4.321 -3.286 5.105 1.00 89.81 86 SER A O 1
ATOM 716 N N . MET A 1 87 ? 2.858 -2.787 3.472 1.00 92.44 87 MET A N 1
ATOM 717 C CA . MET A 1 87 ? 3.470 -3.683 2.488 1.00 92.44 87 MET A CA 1
ATOM 718 C C . MET A 1 87 ? 4.742 -3.071 1.913 1.00 92.44 87 MET A C 1
ATOM 720 O O . MET A 1 87 ? 5.769 -3.744 1.860 1.00 92.44 87 MET A O 1
ATOM 724 N N . TYR A 1 88 ? 4.676 -1.809 1.481 1.00 88.44 88 TYR A N 1
ATOM 725 C CA . TYR A 1 88 ? 5.747 -1.143 0.756 1.00 88.44 88 TYR A CA 1
ATOM 726 C C . TYR A 1 88 ? 7.053 -1.199 1.534 1.00 88.44 88 TYR A C 1
ATOM 728 O O . TYR A 1 88 ? 8.054 -1.589 0.953 1.00 88.44 88 TYR A O 1
ATOM 736 N N . ASP A 1 89 ? 7.060 -0.914 2.838 1.00 84.94 89 ASP A N 1
ATOM 737 C CA . ASP A 1 89 ? 8.284 -0.929 3.652 1.00 84.94 89 ASP A CA 1
ATOM 738 C C . ASP A 1 89 ? 9.037 -2.278 3.595 1.00 84.94 89 ASP A C 1
ATOM 740 O O . ASP A 1 89 ? 10.267 -2.317 3.481 1.00 84.94 89 ASP A O 1
ATOM 744 N N . LYS A 1 90 ? 8.284 -3.382 3.536 1.00 89.12 90 LYS A N 1
ATOM 745 C CA . LYS A 1 90 ? 8.763 -4.773 3.629 1.00 89.12 90 LYS A CA 1
ATOM 746 C C . LYS A 1 90 ? 9.125 -5.406 2.280 1.00 89.12 90 LYS A C 1
ATOM 748 O O . LYS A 1 90 ? 9.636 -6.525 2.254 1.00 89.12 90 LYS A O 1
ATOM 753 N N . LEU A 1 91 ? 8.842 -4.732 1.166 1.00 89.94 91 LEU A N 1
ATOM 754 C CA . LEU A 1 91 ? 9.088 -5.255 -0.178 1.00 89.94 91 LEU A CA 1
ATOM 755 C C . LEU A 1 91 ? 10.522 -5.006 -0.666 1.00 89.94 91 LEU A C 1
ATOM 757 O O . LEU A 1 91 ? 11.185 -4.028 -0.304 1.00 89.94 91 LEU A O 1
ATOM 761 N N . GLU A 1 92 ? 10.971 -5.882 -1.563 1.00 89.19 92 GLU A N 1
ATOM 762 C CA . GLU A 1 92 ? 12.194 -5.695 -2.343 1.00 89.19 92 GLU A CA 1
ATOM 763 C C . GLU A 1 92 ? 12.028 -4.551 -3.359 1.00 89.19 92 GLU A C 1
ATOM 765 O O . GLU A 1 92 ? 10.917 -4.176 -3.736 1.00 89.19 92 GLU A O 1
ATOM 770 N N . PHE A 1 93 ? 13.141 -3.987 -3.830 1.00 85.00 93 PHE A N 1
ATOM 771 C CA . PHE A 1 93 ? 13.140 -2.768 -4.652 1.00 85.00 93 PHE A CA 1
ATOM 772 C C . PHE A 1 93 ? 12.286 -2.852 -5.931 1.00 85.00 93 PHE A C 1
ATOM 774 O O . PHE A 1 93 ? 11.566 -1.907 -6.256 1.00 85.00 93 PHE A O 1
ATOM 781 N N . GLU A 1 94 ? 12.334 -3.970 -6.656 1.00 87.56 94 GLU A N 1
ATOM 782 C CA . GLU A 1 94 ? 11.552 -4.132 -7.891 1.00 87.56 94 GLU A CA 1
ATOM 783 C C . GLU A 1 94 ? 10.046 -4.288 -7.607 1.00 87.56 94 GLU A C 1
ATOM 785 O O . GLU A 1 94 ? 9.223 -3.716 -8.325 1.00 87.56 94 GLU A O 1
ATOM 790 N N . ASP A 1 95 ? 9.676 -4.947 -6.504 1.00 90.31 95 ASP A N 1
ATOM 791 C CA . ASP A 1 95 ? 8.279 -5.049 -6.064 1.00 90.31 95 ASP A CA 1
ATOM 792 C C . ASP A 1 95 ? 7.745 -3.708 -5.544 1.00 90.31 95 ASP A C 1
ATOM 794 O O . ASP A 1 95 ? 6.601 -3.353 -5.829 1.00 90.31 95 ASP A O 1
ATOM 798 N N . LYS A 1 96 ? 8.578 -2.920 -4.848 1.00 87.06 96 LYS A N 1
ATOM 799 C CA . LYS A 1 96 ? 8.263 -1.539 -4.440 1.00 87.06 96 LYS A CA 1
ATOM 800 C C . LYS A 1 96 ? 7.877 -0.690 -5.649 1.00 87.06 96 LYS A C 1
ATOM 802 O O . LYS A 1 96 ? 6.807 -0.082 -5.664 1.00 87.06 96 LYS A O 1
ATOM 807 N N . LYS A 1 97 ? 8.707 -0.692 -6.698 1.00 84.06 97 LYS A N 1
ATOM 808 C CA . LYS A 1 97 ? 8.416 0.038 -7.944 1.00 84.06 97 LYS A CA 1
ATOM 809 C C . LYS A 1 97 ? 7.117 -0.423 -8.592 1.00 84.06 97 LYS A C 1
ATOM 811 O O . LYS A 1 97 ? 6.316 0.417 -8.994 1.00 84.06 97 LYS A O 1
ATOM 816 N N . ALA A 1 98 ? 6.914 -1.735 -8.705 1.00 86.69 98 ALA A N 1
ATOM 817 C CA . ALA A 1 98 ? 5.719 -2.289 -9.330 1.00 86.69 98 ALA A CA 1
ATOM 818 C C . ALA A 1 98 ? 4.450 -1.930 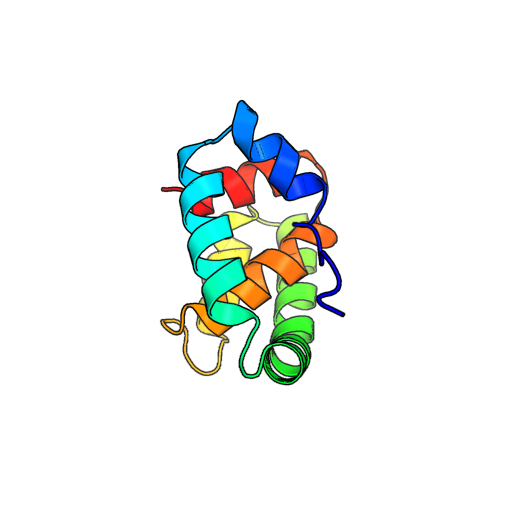-8.540 1.00 86.69 98 ALA A C 1
ATOM 820 O O . ALA A 1 98 ? 3.454 -1.519 -9.136 1.00 86.69 98 ALA A O 1
ATOM 821 N N . LEU A 1 99 ? 4.497 -2.011 -7.207 1.00 87.81 99 LEU A N 1
ATOM 822 C CA . LEU A 1 99 ? 3.383 -1.631 -6.344 1.00 87.81 99 LEU A CA 1
ATOM 823 C C . LEU A 1 99 ? 3.078 -0.128 -6.440 1.00 87.81 99 LEU A C 1
ATOM 825 O O . LEU A 1 99 ? 1.925 0.231 -6.655 1.00 87.81 99 LEU A O 1
ATOM 829 N N . ALA A 1 100 ? 4.091 0.743 -6.361 1.00 82.12 100 ALA A N 1
ATOM 830 C CA . ALA A 1 100 ? 3.910 2.192 -6.505 1.00 82.12 100 ALA A CA 1
ATOM 831 C C . ALA A 1 100 ? 3.393 2.592 -7.894 1.00 82.12 100 ALA A C 1
ATOM 833 O O . ALA A 1 100 ? 2.555 3.484 -8.007 1.00 82.12 100 ALA A O 1
ATOM 834 N N . TYR A 1 101 ? 3.866 1.930 -8.956 1.00 84.06 101 TYR A N 1
ATOM 835 C CA . TYR A 1 101 ? 3.362 2.150 -10.309 1.00 84.06 101 TYR A CA 1
ATOM 836 C C . TYR A 1 101 ? 1.873 1.810 -10.400 1.00 84.06 101 TYR A C 1
ATOM 838 O O . TYR A 1 101 ? 1.088 2.647 -10.824 1.00 84.06 101 TYR A O 1
ATOM 846 N N . HIS A 1 102 ? 1.469 0.618 -9.957 1.00 85.75 102 HIS A N 1
ATOM 847 C CA . HIS A 1 102 ? 0.066 0.208 -10.017 1.00 85.75 102 HIS A CA 1
ATOM 848 C C . HIS A 1 102 ? -0.849 0.985 -9.072 1.00 85.75 102 HIS A C 1
ATOM 850 O O . HIS A 1 102 ? -2.025 1.129 -9.361 1.00 85.75 102 HIS A O 1
ATOM 856 N N . PHE A 1 103 ? -0.343 1.480 -7.947 1.00 76.94 103 PHE A N 1
ATOM 857 C CA . PHE A 1 103 ? -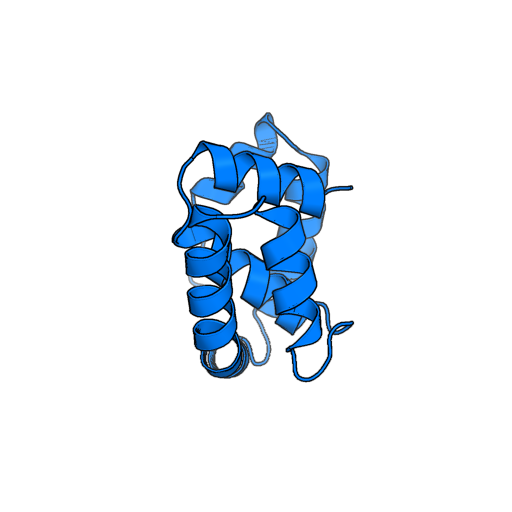1.151 2.282 -7.033 1.00 76.94 103 PHE A CA 1
ATOM 858 C C . PHE A 1 103 ? -1.465 3.679 -7.595 1.00 76.94 103 PHE A C 1
ATOM 860 O O . PHE A 1 103 ? -2.468 4.287 -7.235 1.00 76.94 103 PHE A O 1
ATOM 867 N N . ALA A 1 104 ? -0.619 4.184 -8.496 1.00 71.44 104 ALA A N 1
ATOM 868 C CA . ALA A 1 104 ? -0.770 5.496 -9.115 1.00 71.44 104 ALA A CA 1
ATOM 869 C C . ALA A 1 104 ? -1.762 5.543 -10.296 1.00 71.44 104 ALA A C 1
ATOM 871 O O . ALA A 1 104 ? -2.106 6.646 -10.726 1.00 71.44 104 ALA A O 1
ATOM 872 N N . TYR A 1 105 ? -2.166 4.387 -10.840 1.00 64.44 105 TYR A N 1
ATOM 873 C CA . TYR A 1 105 ? -2.939 4.241 -12.084 1.00 64.44 105 TYR A CA 1
ATOM 874 C C . TYR A 1 105 ? -4.104 3.261 -11.927 1.00 64.44 105 TYR A C 1
ATOM 876 O O . TYR A 1 105 ? -5.197 3.579 -12.446 1.00 64.44 105 TYR A O 1
#

Foldseek 3Di:
DPPPPDDDPVLVVCVPVPVLLSVVLVVCVVVLPPDDLVVLLVVLLVLLVQLLVCVVPDQSVVSLLVSLVVDPHSPPPSNSSSSLVSNLVVDDPVSNVVSSVVVSD

pLDDT: mean 79.69, std 14.91, range [29.75, 96.75]

Radius of gyration: 13.41 Å; chains: 1; bounding box: 27×39×31 Å

Sequence (105 aa):
MAMNKELPEHVKEWERTNPTAYKYYTQEFYANREEHIPEIIHKVEPIADSAVICTRSSNVWSCFKSARQQLEDPYDNLQVMALFDSMYDKLEFEDKKALAYHFAY

Secondary structure (DSSP, 8-state):
-----PPPHHHHTHHHH-HHHHHHHHHHHHHTTSS-HHHHHHHHHHHHHHHHHHHTTS-HHHHHHHHHTTSSSTT-HHHHHHHHHHHHHHS-HHHHHHHHHHHT-